Protein AF-A0A933JC87-F1 (afdb_monomer_lite)

Structure (mmCIF, N/CA/C/O backbone):
data_AF-A0A933JC87-F1
#
_entry.id   AF-A0A933JC87-F1
#
loop_
_atom_site.group_PDB
_atom_site.id
_atom_site.type_symbol
_atom_site.label_atom_id
_atom_site.label_alt_id
_atom_site.label_comp_id
_atom_site.label_asym_id
_atom_site.label_entity_id
_atom_site.label_seq_id
_atom_site.pdbx_PDB_ins_code
_atom_site.Cartn_x
_atom_site.Cartn_y
_atom_site.Cartn_z
_atom_site.occupancy
_atom_site.B_iso_or_equiv
_atom_site.auth_seq_id
_atom_site.auth_comp_id
_atom_site.auth_asym_id
_atom_site.auth_atom_id
_atom_site.pdbx_PDB_model_num
ATOM 1 N N . MET A 1 1 ? 4.310 25.912 1.206 1.00 39.69 1 MET A N 1
ATOM 2 C CA . MET A 1 1 ? 5.031 24.812 0.528 1.00 39.69 1 MET A CA 1
ATOM 3 C C . MET A 1 1 ? 4.664 24.833 -0.948 1.00 39.69 1 MET A C 1
ATOM 5 O O . MET A 1 1 ? 3.529 24.514 -1.270 1.00 39.69 1 MET A O 1
ATOM 9 N N . MET A 1 2 ? 5.573 25.248 -1.836 1.00 39.09 2 MET A N 1
ATOM 10 C CA . MET A 1 2 ? 5.392 25.035 -3.278 1.00 39.09 2 MET A CA 1
ATOM 11 C C . MET A 1 2 ? 5.757 23.580 -3.582 1.00 39.09 2 MET A C 1
ATOM 13 O O . MET A 1 2 ? 6.931 23.247 -3.711 1.00 39.09 2 MET A O 1
ATOM 17 N N . GLY A 1 3 ? 4.763 22.693 -3.614 1.00 46.72 3 GLY A N 1
ATOM 18 C CA . GLY A 1 3 ? 4.948 21.354 -4.164 1.00 46.72 3 GLY A CA 1
ATOM 19 C C . GLY A 1 3 ? 5.062 21.472 -5.679 1.00 46.72 3 GLY A C 1
ATOM 20 O O . GLY A 1 3 ? 4.086 21.832 -6.333 1.00 46.72 3 GLY A O 1
ATOM 21 N N . ALA A 1 4 ? 6.245 21.223 -6.239 1.00 51.28 4 ALA A N 1
ATOM 22 C CA . ALA A 1 4 ? 6.390 21.110 -7.684 1.00 51.28 4 ALA A CA 1
ATOM 23 C C . ALA A 1 4 ? 5.531 19.938 -8.185 1.00 51.28 4 ALA A C 1
ATOM 25 O O . ALA A 1 4 ? 5.494 18.876 -7.557 1.00 51.28 4 ALA A O 1
ATOM 26 N N . SER A 1 5 ? 4.825 20.135 -9.301 1.00 55.91 5 SER A N 1
ATOM 27 C CA . SER A 1 5 ? 4.068 19.063 -9.948 1.00 55.91 5 SER A CA 1
ATOM 28 C C . SER A 1 5 ? 4.988 17.882 -10.243 1.00 55.91 5 SER A C 1
ATOM 30 O O . SER A 1 5 ? 6.090 18.057 -10.757 1.00 55.91 5 SER A O 1
ATOM 32 N N . ILE A 1 6 ? 4.526 16.675 -9.929 1.00 63.00 6 ILE A N 1
ATOM 33 C CA . ILE A 1 6 ? 5.255 15.455 -10.271 1.00 63.00 6 ILE A CA 1
ATOM 34 C C . ILE A 1 6 ? 5.219 15.316 -11.786 1.00 63.00 6 ILE A C 1
ATOM 36 O O . ILE A 1 6 ? 4.145 15.206 -12.378 1.00 63.00 6 ILE A O 1
ATOM 40 N N . GLU A 1 7 ? 6.395 15.384 -12.404 1.00 66.06 7 GLU A N 1
ATOM 41 C CA . GLU A 1 7 ? 6.504 15.414 -13.854 1.00 66.06 7 GLU A CA 1
ATOM 42 C C . GLU A 1 7 ? 6.067 14.065 -14.446 1.00 66.06 7 GLU A C 1
ATOM 44 O O . GLU A 1 7 ? 6.582 13.009 -14.051 1.00 66.06 7 GLU A O 1
ATOM 49 N N . PRO A 1 8 ? 5.098 14.056 -15.377 1.00 74.00 8 PRO A N 1
ATOM 50 C CA . PRO A 1 8 ? 4.696 12.828 -16.035 1.00 74.00 8 PRO A CA 1
ATOM 51 C C . PRO A 1 8 ? 5.838 12.308 -16.913 1.00 74.00 8 PRO A C 1
ATOM 53 O O . PRO A 1 8 ? 6.407 13.037 -17.722 1.00 74.00 8 PRO A O 1
ATOM 56 N N . ILE A 1 9 ? 6.123 11.006 -16.830 1.00 80.81 9 ILE A N 1
ATOM 57 C CA . ILE A 1 9 ? 7.076 10.341 -17.729 1.00 80.81 9 ILE A CA 1
ATOM 58 C C . ILE A 1 9 ? 6.385 10.077 -19.078 1.00 80.81 9 ILE A C 1
ATOM 60 O O . ILE A 1 9 ? 6.041 8.944 -19.422 1.00 80.81 9 ILE A O 1
ATOM 64 N N . THR A 1 10 ? 6.151 11.137 -19.851 1.00 84.75 10 THR A N 1
ATOM 65 C CA . THR A 1 10 ? 5.416 11.090 -21.131 1.00 84.75 10 THR A CA 1
ATOM 66 C C . THR A 1 10 ? 6.094 10.188 -22.168 1.00 84.75 10 THR A C 1
ATOM 68 O O . THR A 1 10 ? 5.423 9.524 -22.956 1.00 84.75 10 THR A O 1
ATOM 71 N N . ALA A 1 11 ? 7.425 10.079 -22.118 1.00 89.06 11 ALA A N 1
ATOM 72 C CA . ALA A 1 11 ? 8.231 9.255 -23.018 1.00 89.06 11 ALA A CA 1
ATOM 73 C C . ALA A 1 11 ? 8.480 7.817 -22.513 1.00 89.06 11 ALA A C 1
ATOM 75 O O . ALA A 1 11 ? 9.375 7.139 -23.026 1.00 89.06 11 ALA A O 1
ATOM 76 N N . TYR A 1 12 ? 7.716 7.318 -21.526 1.00 88.50 12 TYR A N 1
ATOM 77 C CA . TYR A 1 12 ? 8.009 6.024 -20.889 1.00 88.50 12 TYR A CA 1
ATOM 78 C C . TYR A 1 12 ? 8.104 4.852 -21.880 1.00 88.50 12 TYR A C 1
ATOM 80 O O . TYR A 1 12 ? 8.954 3.982 -21.705 1.00 88.50 12 TYR A O 1
ATOM 88 N N . LYS A 1 13 ? 7.306 4.842 -22.958 1.00 89.38 13 LYS A N 1
ATOM 89 C CA . LYS A 1 13 ? 7.387 3.795 -23.997 1.00 89.38 13 LYS A CA 1
ATOM 90 C C . LYS A 1 13 ? 8.790 3.692 -24.613 1.00 89.38 13 LYS A C 1
ATOM 92 O O . LYS A 1 13 ? 9.326 2.595 -24.705 1.00 89.38 13 LYS A O 1
ATOM 97 N N . ARG A 1 14 ? 9.413 4.829 -24.938 1.00 93.75 14 ARG A N 1
ATOM 98 C CA . ARG A 1 14 ? 10.773 4.888 -25.497 1.00 93.75 14 ARG A CA 1
ATOM 99 C C . ARG A 1 14 ? 11.835 4.578 -24.443 1.00 93.75 14 ARG A C 1
ATOM 101 O O . ARG A 1 14 ? 12.785 3.853 -24.712 1.00 93.75 14 ARG A O 1
ATOM 108 N N . ILE A 1 15 ? 11.660 5.087 -23.222 1.00 93.06 15 ILE A N 1
ATOM 109 C CA . ILE A 1 15 ? 12.566 4.794 -22.097 1.00 93.06 15 ILE A CA 1
ATOM 110 C C . ILE A 1 15 ? 12.591 3.287 -21.813 1.00 93.06 15 ILE A C 1
ATOM 112 O O . ILE A 1 15 ? 13.657 2.719 -21.602 1.00 93.06 15 ILE A O 1
ATOM 116 N N . LYS A 1 16 ? 11.431 2.624 -21.859 1.00 93.19 16 LYS A N 1
ATOM 117 C CA . LYS A 1 16 ? 11.299 1.176 -21.677 1.00 93.19 16 LYS A CA 1
ATOM 118 C C . LYS A 1 16 ? 12.144 0.386 -22.679 1.00 93.19 16 LYS A C 1
ATOM 120 O O . LYS A 1 16 ? 12.798 -0.567 -22.271 1.00 93.19 16 LYS A O 1
ATOM 125 N N . GLU A 1 17 ? 12.142 0.771 -23.953 1.00 95.06 17 GLU A N 1
ATOM 126 C CA . GLU A 1 17 ? 12.955 0.122 -24.993 1.00 95.06 17 GLU A CA 1
ATOM 127 C C . GLU A 1 17 ? 14.453 0.284 -24.714 1.00 95.06 17 GLU A C 1
ATOM 129 O O . GLU A 1 17 ? 15.199 -0.692 -24.748 1.00 95.06 17 GLU A O 1
ATOM 134 N N . ILE A 1 18 ? 14.879 1.498 -24.352 1.00 95.81 18 ILE A N 1
ATOM 135 C CA . ILE A 1 18 ? 16.280 1.792 -24.024 1.00 95.81 18 ILE A CA 1
ATOM 136 C C . ILE A 1 18 ? 16.736 0.973 -22.816 1.00 95.81 18 ILE A C 1
ATOM 138 O O . ILE A 1 18 ? 17.789 0.342 -22.879 1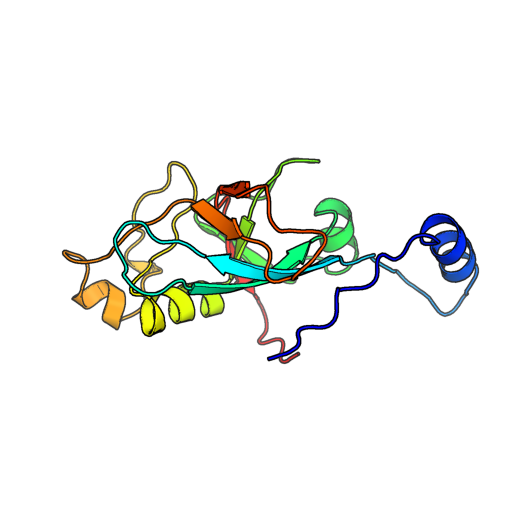.00 95.81 18 ILE A O 1
ATOM 142 N N . LEU A 1 19 ? 15.944 0.963 -21.737 1.00 94.81 19 LEU A N 1
ATOM 143 C CA . LEU A 1 19 ? 16.240 0.202 -20.523 1.00 94.81 19 LEU A CA 1
ATOM 144 C C . LEU A 1 19 ? 16.297 -1.304 -20.798 1.00 94.81 19 LEU A C 1
ATOM 146 O O . LEU A 1 19 ? 17.167 -1.979 -20.261 1.00 94.81 19 LEU A O 1
ATOM 150 N N . ALA A 1 20 ? 15.408 -1.825 -21.648 1.00 94.69 20 ALA A N 1
ATOM 151 C CA . ALA A 1 20 ? 15.399 -3.236 -22.029 1.00 94.69 20 ALA A CA 1
ATOM 152 C C . ALA A 1 20 ? 16.619 -3.645 -22.871 1.00 94.69 20 ALA A C 1
ATOM 154 O O . ALA A 1 20 ? 17.007 -4.809 -22.838 1.00 94.69 20 ALA A O 1
ATOM 155 N N . ALA A 1 21 ? 17.234 -2.708 -23.598 1.00 96.50 21 ALA A N 1
ATOM 156 C CA . ALA A 1 21 ? 18.439 -2.958 -24.385 1.00 96.50 21 ALA A CA 1
ATOM 157 C C . ALA A 1 21 ? 19.742 -2.941 -23.558 1.00 96.50 21 ALA A C 1
ATOM 159 O O . ALA A 1 21 ? 20.793 -3.309 -24.079 1.00 96.50 21 ALA A O 1
ATOM 160 N N . GLN A 1 22 ? 19.710 -2.512 -22.288 1.00 97.19 22 GLN A N 1
ATOM 161 C CA . GLN A 1 22 ? 20.921 -2.412 -21.469 1.00 97.19 22 GLN A CA 1
ATOM 162 C C . GLN A 1 22 ? 21.253 -3.748 -20.786 1.00 97.19 22 GLN A C 1
ATOM 164 O O . GLN A 1 22 ? 20.482 -4.196 -19.935 1.00 97.19 22 GLN A O 1
ATOM 169 N N . PRO A 1 23 ? 22.427 -4.359 -21.037 1.00 95.62 23 PRO A N 1
ATOM 170 C CA . PRO A 1 23 ? 22.767 -5.671 -20.476 1.00 95.62 23 PRO A CA 1
ATOM 171 C C . PRO A 1 23 ? 22.921 -5.663 -18.945 1.00 95.62 23 PRO A C 1
ATOM 173 O O . PRO A 1 23 ? 22.792 -6.699 -18.298 1.00 95.62 23 PRO A O 1
ATOM 176 N N . TYR A 1 24 ? 23.175 -4.495 -18.352 1.00 95.31 24 TYR A N 1
ATOM 177 C CA . TYR A 1 24 ? 23.309 -4.306 -16.906 1.00 95.31 24 TYR A CA 1
ATOM 178 C C . TYR A 1 24 ? 21.975 -3.984 -16.207 1.00 95.31 24 TYR A C 1
ATOM 180 O O . TYR A 1 24 ? 21.912 -3.980 -14.976 1.00 95.31 24 TYR A O 1
ATOM 188 N N . VAL A 1 25 ? 20.893 -3.729 -16.953 1.00 95.44 25 VAL A N 1
ATOM 189 C CA . VAL A 1 25 ? 19.563 -3.484 -16.379 1.00 95.44 25 VAL A CA 1
ATOM 190 C C . VAL A 1 25 ? 18.799 -4.800 -16.316 1.00 95.44 25 VAL A C 1
ATOM 192 O O . VAL A 1 25 ? 18.249 -5.284 -17.298 1.00 95.44 25 VAL A O 1
ATOM 195 N N . ARG A 1 26 ? 18.724 -5.383 -15.117 1.00 92.00 26 ARG A N 1
ATOM 196 C CA . ARG A 1 26 ? 18.049 -6.674 -14.918 1.00 92.00 26 ARG A CA 1
ATOM 197 C C . ARG A 1 26 ? 16.522 -6.576 -14.998 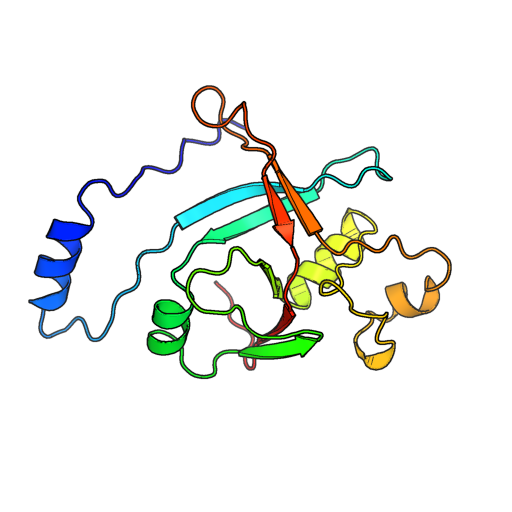1.00 92.00 26 ARG A C 1
ATOM 199 O O . ARG A 1 26 ? 15.876 -7.472 -15.535 1.00 92.00 26 ARG A O 1
ATOM 206 N N . ARG A 1 27 ? 15.936 -5.549 -14.373 1.00 93.06 27 ARG A N 1
ATOM 207 C CA . ARG A 1 27 ? 14.486 -5.287 -14.281 1.00 93.06 27 ARG A CA 1
ATOM 208 C C . ARG A 1 27 ? 14.262 -3.794 -14.045 1.00 93.06 27 ARG A C 1
ATOM 210 O O . ARG A 1 27 ? 15.111 -3.136 -13.449 1.00 93.06 27 ARG A O 1
ATOM 217 N N . PHE A 1 28 ? 13.111 -3.282 -14.462 1.00 93.38 28 PHE A N 1
ATOM 218 C CA . PHE A 1 28 ? 12.690 -1.908 -14.201 1.00 93.38 28 PHE A CA 1
ATOM 219 C C . PHE A 1 28 ? 11.168 -1.841 -14.042 1.00 93.38 28 PHE A C 1
ATOM 221 O O . PHE A 1 28 ? 10.435 -2.653 -14.609 1.00 93.38 28 PHE A O 1
ATOM 228 N N . LEU A 1 29 ? 10.696 -0.859 -13.275 1.00 92.50 29 LEU A N 1
ATOM 229 C CA . LEU A 1 29 ? 9.281 -0.623 -13.005 1.00 92.50 29 LEU A CA 1
ATOM 230 C C . LEU A 1 29 ? 9.028 0.892 -12.992 1.00 92.50 29 LEU A C 1
ATOM 232 O O . LEU A 1 29 ? 9.713 1.594 -12.247 1.00 92.50 29 LEU A O 1
ATOM 236 N N . PRO A 1 30 ? 8.076 1.416 -13.784 1.00 91.25 30 PRO A N 1
ATOM 237 C CA . PRO A 1 30 ? 7.666 2.804 -13.658 1.00 91.25 30 PRO A CA 1
ATOM 238 C C . PRO A 1 30 ? 6.845 2.959 -12.378 1.00 91.25 30 PRO A C 1
ATOM 240 O O . PRO A 1 30 ? 5.979 2.136 -12.079 1.00 91.25 30 PRO A O 1
ATOM 243 N N . VAL A 1 31 ? 7.108 4.026 -11.634 1.00 89.62 31 VAL A N 1
ATOM 244 C CA . VAL A 1 31 ? 6.396 4.329 -10.393 1.00 89.62 31 VAL A CA 1
ATOM 245 C C . VAL A 1 31 ? 5.855 5.745 -10.486 1.00 89.62 31 VAL A C 1
ATOM 247 O O . VAL A 1 31 ? 6.622 6.695 -10.640 1.00 89.62 31 VAL A O 1
ATOM 250 N N . GLY A 1 32 ? 4.538 5.882 -10.376 1.00 84.75 32 GLY A N 1
ATOM 251 C CA . GLY A 1 32 ? 3.902 7.157 -10.084 1.00 84.75 32 GLY A CA 1
ATOM 252 C C . GLY A 1 32 ? 4.113 7.490 -8.613 1.00 84.75 32 GLY A C 1
ATOM 253 O O . GLY A 1 32 ? 3.940 6.637 -7.748 1.00 84.75 32 GLY A O 1
ATOM 254 N N . LYS A 1 33 ? 4.493 8.725 -8.320 1.00 82.44 33 LYS A N 1
ATOM 255 C CA . LYS A 1 33 ? 4.579 9.236 -6.950 1.00 82.44 33 LYS A CA 1
ATOM 256 C C . LYS A 1 33 ? 3.485 10.276 -6.783 1.00 82.44 33 LYS A C 1
ATOM 258 O O . LYS A 1 33 ? 3.146 10.939 -7.759 1.00 82.44 33 LYS A O 1
ATOM 263 N N . ASN A 1 34 ? 2.917 10.406 -5.591 1.00 76.38 34 ASN A N 1
ATOM 264 C CA . ASN A 1 34 ? 2.055 11.536 -5.260 1.00 76.38 34 ASN A CA 1
ATOM 265 C C . ASN A 1 34 ? 2.045 11.798 -3.756 1.00 76.38 34 ASN A C 1
ATOM 267 O O . ASN A 1 34 ? 2.314 10.894 -2.972 1.00 76.38 34 ASN A O 1
ATOM 271 N N . LEU A 1 35 ? 1.721 13.024 -3.363 1.00 74.81 35 LEU A N 1
ATOM 272 C CA . LEU A 1 35 ? 1.299 13.333 -2.005 1.00 74.81 35 LEU A CA 1
ATOM 273 C C . LEU A 1 35 ? -0.198 13.617 -2.072 1.00 74.81 35 LEU A C 1
ATOM 275 O O . LEU A 1 35 ? -0.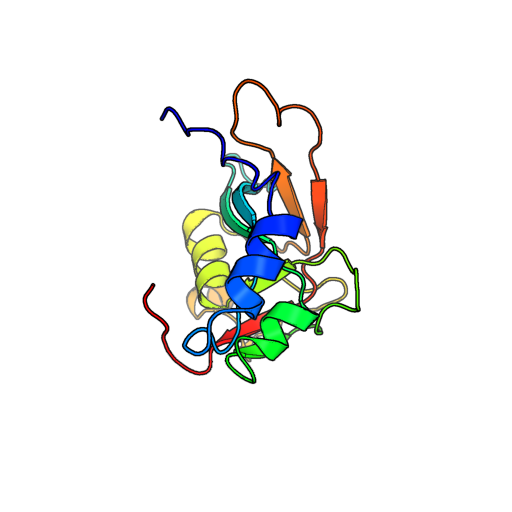630 14.476 -2.841 1.00 74.81 35 LEU A O 1
ATOM 279 N N . ALA A 1 36 ? -0.980 12.862 -1.315 1.00 73.44 36 ALA A N 1
ATOM 280 C CA . ALA A 1 36 ? -2.422 13.016 -1.273 1.00 73.44 36 ALA A CA 1
ATOM 281 C C . ALA A 1 36 ? -2.873 13.396 0.128 1.00 73.44 36 ALA A C 1
ATOM 283 O O . ALA A 1 36 ? -2.358 12.877 1.120 1.00 73.44 36 ALA A O 1
ATOM 284 N N . MET A 1 37 ? -3.859 14.282 0.194 1.00 72.94 37 MET A N 1
ATOM 285 C CA . MET A 1 37 ? -4.591 14.507 1.433 1.00 72.94 37 MET A CA 1
ATOM 286 C C . MET A 1 37 ? -5.569 13.356 1.629 1.00 72.94 37 MET A C 1
ATOM 288 O O . MET A 1 37 ? -6.239 12.973 0.676 1.00 72.94 37 MET A O 1
ATOM 292 N N . VAL A 1 38 ? -5.626 12.821 2.844 1.00 75.19 38 VAL A N 1
ATOM 293 C CA . VAL A 1 38 ? -6.511 11.740 3.275 1.00 75.19 38 VAL A CA 1
ATOM 294 C C . VAL A 1 38 ? -7.579 12.350 4.163 1.00 75.19 38 VAL A C 1
ATOM 296 O O . VAL A 1 38 ? -7.317 12.704 5.313 1.00 75.19 38 VAL A O 1
ATOM 299 N N . LEU A 1 39 ? -8.786 12.489 3.626 1.00 69.00 39 LEU A N 1
ATOM 300 C CA . LEU A 1 39 ? -9.908 12.998 4.403 1.00 69.00 39 LEU A CA 1
ATOM 301 C C . LEU A 1 39 ? -10.495 11.906 5.297 1.00 69.00 39 LEU A C 1
ATOM 303 O O . LEU A 1 39 ? -10.760 10.788 4.853 1.00 69.00 39 LEU A O 1
ATOM 307 N N . ASN A 1 40 ? -10.741 12.276 6.548 1.00 66.00 40 ASN A N 1
ATOM 308 C CA . ASN A 1 40 ? -11.637 11.570 7.447 1.00 66.00 40 ASN A CA 1
ATOM 309 C C . ASN A 1 40 ? -12.766 12.536 7.796 1.00 66.00 40 ASN A C 1
ATOM 311 O O . ASN A 1 40 ? -12.503 13.607 8.335 1.00 66.00 40 ASN A O 1
ATOM 315 N N . GLU A 1 41 ? -14.003 12.151 7.492 1.00 63.91 41 GLU A N 1
ATOM 316 C CA . GLU A 1 41 ? -15.200 12.963 7.750 1.00 63.91 41 GLU A CA 1
ATOM 317 C C . GLU A 1 41 ? -15.389 13.262 9.251 1.00 63.91 41 GLU A C 1
ATOM 319 O O . GLU A 1 41 ? -16.042 14.235 9.613 1.00 63.91 41 GLU A O 1
ATOM 324 N N . SER A 1 42 ? -14.753 12.473 10.124 1.00 63.19 42 SER A N 1
ATOM 325 C CA . SER A 1 42 ? -14.795 12.624 11.581 1.00 63.19 42 SER A CA 1
ATOM 326 C C . SER A 1 42 ? -13.633 13.440 12.170 1.00 63.19 42 SER A C 1
ATOM 328 O O . SER A 1 42 ? -13.559 13.579 13.389 1.00 63.19 42 SER A O 1
ATOM 330 N N . SER A 1 43 ? -12.700 13.950 11.354 1.00 62.31 43 SER A N 1
ATOM 331 C CA . SER A 1 43 ? -11.533 14.722 11.815 1.00 62.31 43 SER A CA 1
ATOM 332 C C . SER A 1 43 ? -11.499 16.118 11.195 1.00 62.31 43 SER A C 1
ATOM 334 O O . SER A 1 43 ? -11.727 16.288 10.001 1.00 62.31 43 SER A O 1
ATOM 336 N N .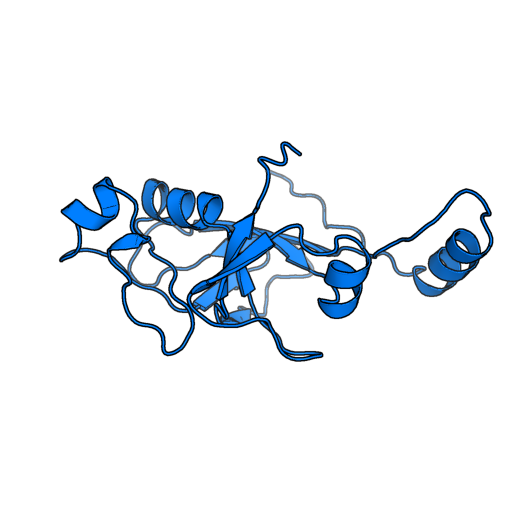 ALA A 1 44 ? -11.143 17.123 11.998 1.00 60.06 44 ALA A N 1
ATOM 337 C CA . ALA A 1 44 ? -10.971 18.501 11.534 1.00 60.06 44 ALA A CA 1
ATOM 338 C C . ALA A 1 44 ? -9.694 18.706 10.695 1.00 60.06 44 ALA A C 1
ATOM 340 O O . ALA A 1 44 ? -9.593 19.691 9.965 1.00 60.06 44 ALA A O 1
ATOM 341 N N . ALA A 1 45 ? -8.717 17.796 10.797 1.00 67.75 45 ALA A N 1
ATOM 342 C CA . ALA A 1 45 ? -7.446 17.891 10.088 1.00 67.75 45 ALA A CA 1
ATOM 343 C C . ALA A 1 45 ? -7.296 16.751 9.063 1.00 67.75 45 ALA A C 1
ATOM 345 O O . ALA A 1 45 ? -7.400 15.578 9.442 1.00 67.75 45 ALA A O 1
ATOM 346 N N . PRO A 1 46 ? -7.015 17.069 7.785 1.00 71.62 46 PRO A N 1
ATOM 347 C CA . PRO A 1 46 ? -6.725 16.065 6.773 1.00 71.62 46 PRO A CA 1
ATOM 348 C C . PRO A 1 46 ? -5.397 15.363 7.069 1.00 71.62 46 PRO A C 1
ATOM 350 O O . PRO A 1 46 ? -4.402 15.995 7.438 1.00 71.62 46 PRO A O 1
ATOM 353 N N . GLY A 1 47 ? -5.381 14.051 6.845 1.00 76.56 47 GLY A N 1
ATOM 354 C CA . GLY A 1 47 ? -4.160 13.265 6.795 1.00 76.56 47 GLY A CA 1
ATOM 355 C C . GLY A 1 47 ? -3.332 13.562 5.554 1.00 76.56 47 GLY A C 1
ATOM 356 O O . GLY A 1 47 ? -3.860 14.066 4.566 1.00 76.56 47 GLY A O 1
ATOM 357 N N . TYR A 1 48 ? -2.050 13.203 5.564 1.00 80.38 48 TYR A N 1
ATOM 358 C CA . TYR A 1 48 ? -1.219 13.221 4.359 1.00 80.38 48 TYR A CA 1
ATOM 359 C C . TYR A 1 48 ? -0.634 11.833 4.108 1.00 80.38 48 TYR A C 1
ATOM 361 O O . TYR A 1 48 ? -0.023 11.233 4.989 1.00 80.38 48 TYR A O 1
ATOM 369 N N . ALA A 1 49 ? -0.814 11.323 2.892 1.00 82.00 49 ALA A N 1
ATOM 370 C CA . ALA A 1 49 ? -0.275 10.050 2.440 1.00 82.00 49 ALA A CA 1
ATOM 371 C C . ALA A 1 49 ? 0.712 10.268 1.300 1.00 82.00 49 ALA A C 1
ATOM 373 O O . ALA A 1 49 ? 0.366 10.848 0.268 1.00 82.00 49 ALA A O 1
ATOM 374 N N . TYR A 1 50 ? 1.919 9.728 1.445 1.00 84.31 50 TYR A N 1
ATOM 375 C CA . TYR A 1 50 ? 2.794 9.535 0.299 1.00 84.31 50 TYR A CA 1
ATOM 376 C C . TYR A 1 50 ? 2.367 8.276 -0.459 1.00 84.31 50 TYR A C 1
ATOM 378 O O . TYR A 1 50 ? 2.326 7.180 0.101 1.00 84.31 50 TYR A O 1
ATOM 386 N N . LEU A 1 51 ? 2.030 8.435 -1.735 1.00 86.38 51 LEU A N 1
ATOM 387 C CA . LEU A 1 51 ? 1.500 7.385 -2.592 1.00 86.38 51 LEU A CA 1
ATOM 388 C C . LEU A 1 51 ? 2.538 6.927 -3.605 1.00 86.38 51 LEU A C 1
ATOM 390 O O . LEU A 1 51 ? 3.173 7.736 -4.283 1.00 86.38 51 LEU A O 1
ATOM 394 N N . LEU A 1 52 ? 2.623 5.608 -3.758 1.00 90.00 52 LEU A N 1
ATOM 395 C CA . LEU A 1 52 ? 3.344 4.945 -4.834 1.00 90.00 52 LEU A CA 1
ATOM 396 C C . LEU A 1 52 ? 2.333 4.208 -5.717 1.00 90.00 52 LEU A C 1
ATOM 398 O O . LEU A 1 52 ? 1.787 3.180 -5.327 1.00 90.00 52 LEU A O 1
ATOM 402 N N . GLY A 1 53 ? 2.076 4.749 -6.905 1.00 89.50 53 GLY A N 1
ATOM 403 C CA . GLY A 1 53 ? 1.236 4.131 -7.925 1.00 89.50 53 GLY A CA 1
ATOM 404 C C . GLY A 1 53 ? 2.068 3.231 -8.831 1.00 89.50 53 GLY A C 1
ATOM 405 O O . GLY A 1 53 ? 3.006 3.694 -9.478 1.00 89.50 53 GLY A O 1
ATOM 406 N N . VAL A 1 54 ? 1.728 1.947 -8.891 1.00 91.62 54 VAL A N 1
ATOM 407 C CA . VAL A 1 54 ? 2.443 0.944 -9.692 1.00 91.62 54 VAL A CA 1
ATOM 408 C C . VAL A 1 54 ? 1.463 -0.036 -10.325 1.00 91.62 54 VAL A C 1
ATOM 410 O O . VAL A 1 54 ? 0.395 -0.291 -9.772 1.00 91.62 54 VAL A O 1
ATOM 413 N N . ASP A 1 55 ? 1.858 -0.645 -11.444 1.00 92.12 55 ASP A N 1
ATOM 414 C CA . ASP A 1 55 ? 1.250 -1.909 -11.860 1.00 92.12 55 ASP A CA 1
ATOM 415 C C . ASP A 1 55 ? 1.634 -2.993 -10.844 1.00 92.12 55 ASP A C 1
ATOM 417 O O . ASP A 1 55 ? 2.818 -3.301 -10.665 1.00 92.12 55 ASP A O 1
ATOM 421 N N . PHE A 1 56 ? 0.643 -3.554 -10.149 1.00 93.75 56 PHE A N 1
ATOM 422 C CA . PHE A 1 56 ? 0.902 -4.450 -9.025 1.00 93.75 56 PHE A CA 1
ATOM 423 C C . PHE A 1 56 ? 1.599 -5.748 -9.458 1.00 93.75 56 PHE A C 1
ATOM 425 O O . PHE A 1 56 ? 2.514 -6.228 -8.780 1.00 93.75 56 PHE A O 1
ATOM 432 N N . ALA A 1 57 ? 1.239 -6.282 -10.628 1.00 92.62 57 ALA A N 1
ATOM 433 C CA . ALA A 1 57 ? 1.900 -7.455 -11.191 1.00 92.62 57 ALA A CA 1
ATOM 434 C C . ALA A 1 57 ? 3.381 -7.166 -11.495 1.00 92.62 57 ALA A C 1
ATOM 436 O O . ALA A 1 57 ? 4.260 -7.963 -11.155 1.00 92.62 57 ALA A O 1
ATOM 437 N N . GLY A 1 58 ? 3.677 -6.004 -12.083 1.00 93.31 58 GLY A N 1
ATOM 438 C CA . GLY A 1 58 ? 5.033 -5.502 -12.281 1.00 93.31 58 GLY A CA 1
ATOM 439 C C . GLY A 1 58 ? 5.801 -5.338 -10.969 1.00 93.31 58 GLY A C 1
ATOM 440 O O . GLY A 1 58 ? 6.948 -5.778 -10.877 1.00 93.31 58 GLY A O 1
ATOM 441 N N . TYR A 1 59 ? 5.169 -4.782 -9.931 1.00 93.88 59 TYR A N 1
ATOM 442 C CA . TYR A 1 59 ? 5.785 -4.631 -8.612 1.00 93.88 59 TYR A CA 1
ATOM 443 C C . TYR A 1 59 ? 6.206 -5.977 -8.021 1.00 93.88 59 TYR A C 1
ATOM 445 O O . TYR A 1 59 ? 7.350 -6.130 -7.598 1.00 93.88 59 TYR A O 1
ATOM 453 N N . ARG A 1 60 ? 5.326 -6.985 -8.053 1.00 92.00 60 ARG A N 1
ATOM 454 C CA . ARG A 1 60 ? 5.629 -8.331 -7.537 1.00 92.00 60 ARG A CA 1
ATOM 455 C C . ARG A 1 60 ? 6.714 -9.052 -8.341 1.00 92.00 60 ARG A C 1
ATOM 457 O O . ARG A 1 60 ? 7.462 -9.839 -7.772 1.00 92.00 60 ARG A O 1
ATOM 464 N N . LYS A 1 61 ? 6.856 -8.757 -9.639 1.00 93.19 61 LYS A N 1
ATOM 465 C CA . LYS A 1 61 ? 7.994 -9.227 -10.453 1.00 93.19 61 LYS A CA 1
ATOM 466 C C . LYS A 1 61 ? 9.297 -8.510 -10.094 1.00 93.19 61 LYS A C 1
ATOM 468 O O . LYS A 1 61 ? 10.361 -9.127 -10.141 1.00 93.19 61 LYS A O 1
ATOM 473 N N . MET A 1 62 ? 9.238 -7.219 -9.769 1.00 94.00 62 MET A N 1
ATOM 474 C CA . MET A 1 62 ? 10.408 -6.428 -9.378 1.00 94.00 62 MET A CA 1
ATOM 475 C C . MET A 1 62 ? 10.921 -6.843 -7.993 1.00 94.00 62 MET A C 1
ATOM 477 O O . MET A 1 62 ? 12.108 -7.120 -7.837 1.00 94.00 62 MET A O 1
ATOM 481 N N . PHE A 1 63 ? 10.012 -6.953 -7.025 1.00 92.56 63 PHE A N 1
ATOM 482 C CA . PHE A 1 63 ? 10.290 -7.269 -5.626 1.00 92.56 63 PHE A CA 1
ATOM 483 C C . PHE A 1 63 ? 9.488 -8.506 -5.194 1.00 92.56 63 PHE A C 1
ATOM 485 O O . PHE A 1 63 ? 8.450 -8.376 -4.537 1.00 92.56 63 PHE A O 1
ATOM 492 N N . PRO A 1 64 ? 9.928 -9.714 -5.584 1.00 89.88 64 PRO A N 1
ATOM 493 C CA . PRO A 1 64 ? 9.255 -10.935 -5.165 1.00 89.88 64 PRO A CA 1
ATOM 494 C C . PRO A 1 64 ? 9.337 -11.067 -3.642 1.00 89.88 64 PRO A C 1
ATOM 496 O O . PRO A 1 64 ? 10.398 -10.865 -3.054 1.00 89.88 64 PRO A O 1
ATOM 499 N N . ASP A 1 65 ? 8.201 -11.372 -3.015 1.00 88.00 65 ASP A N 1
ATOM 500 C CA . ASP A 1 65 ? 8.095 -11.716 -1.590 1.00 88.00 65 ASP A CA 1
ATOM 501 C C . ASP A 1 65 ? 8.728 -10.711 -0.622 1.00 88.00 65 ASP A C 1
ATOM 503 O O . ASP A 1 65 ? 9.216 -11.072 0.442 1.00 88.00 65 ASP A O 1
ATOM 507 N N . ASN A 1 66 ? 8.691 -9.420 -0.956 1.00 92.56 66 ASN A N 1
ATOM 508 C CA . ASN A 1 66 ? 9.182 -8.363 -0.070 1.00 92.56 66 ASN A CA 1
ATOM 509 C C . ASN A 1 66 ? 8.194 -8.004 1.057 1.00 92.56 66 ASN A C 1
ATOM 511 O O . ASN A 1 66 ? 8.596 -7.486 2.103 1.00 92.56 66 ASN A O 1
ATOM 515 N N . PHE A 1 67 ? 6.915 -8.331 0.875 1.00 94.81 67 PHE A N 1
ATOM 516 C CA . PHE A 1 67 ? 5.874 -8.228 1.891 1.00 94.81 67 PHE A CA 1
ATOM 517 C C . PHE A 1 67 ? 4.803 -9.310 1.728 1.00 94.81 67 PHE A C 1
ATOM 519 O O . PHE A 1 67 ? 4.644 -9.898 0.650 1.00 94.81 67 PHE A O 1
ATOM 526 N N . ARG A 1 68 ? 4.012 -9.483 2.792 1.00 95.31 68 ARG A N 1
ATOM 527 C CA . ARG A 1 68 ? 2.760 -10.251 2.802 1.00 95.31 68 ARG A CA 1
ATOM 528 C C . ARG A 1 68 ? 1.570 -9.395 3.204 1.00 95.31 68 ARG A C 1
ATOM 530 O O . ARG A 1 68 ? 1.724 -8.459 3.988 1.00 95.31 68 ARG A O 1
ATOM 537 N N . VAL A 1 69 ? 0.395 -9.759 2.709 1.00 95.75 69 VAL A N 1
ATOM 538 C CA . VAL A 1 69 ? -0.883 -9.256 3.225 1.00 95.75 69 VAL A CA 1
ATOM 539 C C . VAL A 1 69 ? -1.179 -9.973 4.544 1.00 95.75 69 VAL A C 1
ATOM 541 O O . VAL A 1 69 ? -1.084 -11.196 4.612 1.00 95.75 69 VAL A O 1
ATOM 544 N N . ILE A 1 70 ? -1.468 -9.213 5.599 1.00 96.25 70 ILE A N 1
ATOM 545 C CA . ILE A 1 70 ? -1.818 -9.733 6.932 1.00 96.25 70 ILE A CA 1
ATOM 546 C C . ILE A 1 70 ? -3.310 -9.583 7.250 1.00 96.25 70 ILE A C 1
ATOM 548 O O . ILE A 1 70 ? -3.816 -10.287 8.114 1.00 96.25 70 ILE A O 1
ATOM 552 N N . GLU A 1 71 ? -4.005 -8.690 6.544 1.00 96.94 71 GLU A N 1
ATOM 553 C CA . GLU A 1 71 ? -5.457 -8.502 6.598 1.00 96.94 71 GLU A CA 1
ATOM 554 C C . GLU A 1 71 ? -5.945 -8.167 5.185 1.00 96.94 71 GLU A C 1
ATOM 556 O O . GLU A 1 71 ? -5.292 -7.385 4.489 1.00 96.94 71 GLU A O 1
ATOM 561 N N . GLY A 1 72 ? -7.090 -8.710 4.766 1.00 96.00 72 GLY A N 1
ATOM 562 C CA . GLY A 1 72 ? -7.635 -8.495 3.423 1.00 96.00 72 GLY A CA 1
ATOM 563 C C . GLY A 1 72 ? -6.967 -9.380 2.372 1.00 96.00 72 GLY A C 1
ATOM 564 O O . GLY A 1 72 ? -6.620 -10.528 2.644 1.00 96.00 72 GLY A O 1
ATOM 565 N N . THR A 1 73 ? -6.806 -8.866 1.152 1.00 95.62 73 THR A N 1
ATOM 566 C CA . THR A 1 73 ? -6.260 -9.636 0.020 1.00 95.62 73 THR A CA 1
ATOM 567 C C . THR A 1 73 ? -5.339 -8.795 -0.863 1.00 95.62 73 THR A C 1
ATOM 569 O O . THR A 1 73 ? -5.224 -7.579 -0.710 1.00 95.62 73 THR A O 1
ATOM 572 N N . TYR A 1 74 ? -4.633 -9.455 -1.780 1.00 94.81 74 TYR A N 1
ATOM 573 C CA . TYR A 1 74 ? -3.914 -8.759 -2.842 1.00 94.81 74 TYR A CA 1
ATOM 574 C C . TYR A 1 74 ? -4.896 -8.153 -3.858 1.00 94.81 74 TYR A C 1
ATOM 576 O O . TYR A 1 74 ? -5.940 -8.759 -4.107 1.00 94.81 74 TYR A O 1
ATOM 584 N N . PRO A 1 75 ? -4.557 -7.013 -4.490 1.00 94.19 75 PRO A N 1
ATOM 585 C CA . PRO A 1 75 ? -5.345 -6.472 -5.586 1.00 94.19 75 PRO A CA 1
ATOM 586 C C . PRO A 1 75 ? -5.416 -7.447 -6.763 1.00 94.19 75 PRO A C 1
ATOM 588 O O . PRO A 1 75 ? -4.405 -8.049 -7.144 1.00 94.19 75 PRO A O 1
ATOM 591 N N . ALA A 1 76 ? -6.592 -7.562 -7.369 1.00 92.19 76 ALA A N 1
ATOM 592 C CA . ALA A 1 76 ? -6.768 -8.222 -8.652 1.00 92.19 76 ALA A CA 1
ATOM 593 C C . ALA A 1 76 ? -6.075 -7.421 -9.779 1.00 92.19 76 ALA A C 1
ATOM 595 O O . ALA A 1 76 ? -5.803 -6.223 -9.633 1.00 92.19 76 ALA A O 1
ATOM 596 N N . PRO A 1 77 ? -5.769 -8.049 -10.929 1.00 89.88 77 PRO A N 1
ATOM 597 C CA . PRO A 1 77 ? -5.205 -7.339 -12.074 1.00 89.88 77 PRO A CA 1
ATOM 598 C C . PRO A 1 77 ? -6.066 -6.135 -12.482 1.00 89.88 77 PRO A C 1
ATOM 600 O O . PRO A 1 77 ? -7.276 -6.266 -12.645 1.00 89.88 77 PRO A O 1
ATOM 603 N N . ASN A 1 78 ? -5.430 -4.974 -12.667 1.00 86.94 78 ASN A N 1
ATOM 604 C CA . ASN A 1 78 ? -6.076 -3.689 -12.983 1.00 86.94 78 ASN A CA 1
ATOM 605 C C . ASN A 1 78 ? -7.073 -3.170 -11.926 1.00 86.94 78 ASN A C 1
ATOM 607 O O . ASN A 1 78 ? -7.787 -2.200 -12.188 1.00 86.94 78 ASN A O 1
ATOM 611 N N . GLU A 1 79 ? -7.123 -3.770 -10.735 1.00 90.88 79 GLU A N 1
ATOM 612 C CA . GLU A 1 79 ? -7.962 -3.279 -9.647 1.00 90.88 79 GLU A CA 1
ATOM 613 C C . GLU A 1 79 ? -7.393 -1.977 -9.078 1.00 90.88 79 GLU A C 1
ATOM 615 O O . GLU A 1 79 ? -6.206 -1.859 -8.761 1.00 90.88 79 GLU A O 1
ATOM 620 N N . ARG A 1 80 ? -8.271 -0.989 -8.903 1.00 89.06 80 ARG A N 1
ATOM 621 C CA . ARG A 1 80 ? -7.949 0.228 -8.167 1.00 89.06 80 ARG A CA 1
ATOM 622 C C . ARG A 1 80 ? -8.049 -0.064 -6.672 1.00 89.06 80 ARG A C 1
ATOM 624 O O . ARG A 1 80 ? -9.143 -0.090 -6.122 1.00 89.06 80 ARG A O 1
ATOM 631 N N . ALA A 1 81 ? -6.908 -0.245 -6.025 1.00 92.06 81 ALA A N 1
ATOM 632 C CA . ALA A 1 81 ? -6.836 -0.651 -4.629 1.00 92.06 81 ALA A CA 1
ATOM 633 C C . ALA A 1 81 ? -5.654 -0.001 -3.906 1.00 92.06 81 ALA A C 1
ATOM 635 O O . ALA A 1 81 ? -4.618 0.278 -4.512 1.00 92.06 81 ALA A O 1
ATOM 636 N N . LEU A 1 82 ? -5.794 0.182 -2.593 1.00 93.12 82 LEU A N 1
ATOM 637 C CA . LEU A 1 82 ? -4.698 0.551 -1.703 1.00 93.12 82 LEU A CA 1
ATOM 638 C C . LEU A 1 82 ? -4.223 -0.644 -0.892 1.00 93.12 82 LEU A C 1
ATOM 640 O O . LEU A 1 82 ? -5.015 -1.386 -0.307 1.00 93.12 82 LEU A O 1
ATOM 644 N N . LEU A 1 83 ? -2.904 -0.763 -0.806 1.00 95.38 83 LEU A N 1
ATOM 645 C CA . LEU A 1 83 ? -2.235 -1.583 0.187 1.00 95.38 83 LEU A CA 1
ATOM 646 C C . LEU A 1 83 ? -1.595 -0.655 1.211 1.00 95.38 83 LEU A C 1
ATOM 648 O O . LEU A 1 83 ? -0.789 0.202 0.849 1.00 95.38 83 LEU A O 1
ATOM 652 N N . VAL A 1 84 ? -1.958 -0.823 2.480 1.00 94.75 84 VAL A N 1
ATOM 653 C CA . VAL A 1 84 ? -1.473 0.033 3.567 1.00 94.75 84 VAL A CA 1
ATOM 654 C C . VAL A 1 84 ? -0.451 -0.749 4.391 1.00 94.75 84 VAL A C 1
ATOM 656 O O . VAL A 1 84 ? -0.792 -1.778 4.975 1.00 94.75 84 VAL A O 1
ATOM 659 N N . PRO A 1 85 ? 0.817 -0.315 4.447 1.00 95.50 85 PRO A N 1
ATOM 660 C CA . PRO A 1 85 ? 1.796 -0.920 5.340 1.00 95.50 85 PRO A CA 1
ATOM 661 C C . PRO A 1 85 ? 1.431 -0.730 6.812 1.00 95.50 85 PRO A C 1
ATOM 663 O O . PRO A 1 85 ? 0.920 0.326 7.178 1.00 95.50 85 PRO A O 1
ATOM 666 N N . THR A 1 86 ? 1.774 -1.692 7.672 1.00 95.06 86 THR A N 1
ATOM 667 C CA . THR A 1 86 ? 1.525 -1.580 9.123 1.00 95.06 86 THR A CA 1
ATOM 668 C C . THR A 1 86 ? 2.099 -0.297 9.719 1.00 95.06 86 THR A C 1
ATOM 670 O O . THR A 1 86 ? 1.388 0.397 10.427 1.00 95.06 86 THR A O 1
ATOM 673 N N . PHE A 1 87 ? 3.332 0.083 9.356 1.00 92.69 87 PHE A N 1
ATOM 674 C CA . PHE A 1 87 ? 3.951 1.317 9.862 1.00 92.69 87 PHE A CA 1
ATOM 675 C C . PHE A 1 87 ? 3.171 2.576 9.455 1.00 92.69 87 PHE A C 1
ATOM 677 O O . PHE A 1 87 ? 3.091 3.533 10.217 1.00 92.69 87 PHE A O 1
ATOM 684 N N . ALA A 1 88 ? 2.597 2.584 8.247 1.00 92.00 88 ALA A N 1
ATOM 685 C CA . ALA A 1 88 ? 1.811 3.710 7.766 1.00 92.00 88 ALA A CA 1
ATOM 686 C C . ALA A 1 88 ? 0.462 3.747 8.486 1.00 92.00 88 ALA A C 1
ATOM 688 O O . ALA A 1 88 ? 0.036 4.817 8.900 1.00 92.00 88 ALA A O 1
ATOM 689 N N . ARG A 1 89 ? -0.179 2.584 8.687 1.00 93.38 89 ARG A N 1
ATOM 690 C CA . ARG A 1 89 ? -1.411 2.465 9.480 1.00 93.38 89 ARG A CA 1
ATOM 691 C C . ARG A 1 89 ? -1.211 2.978 10.906 1.00 93.38 89 ARG A C 1
ATOM 693 O O . ARG A 1 89 ? -2.033 3.760 11.366 1.00 93.38 89 ARG A O 1
ATOM 700 N N . ASP A 1 90 ? -0.116 2.589 11.556 1.00 93.62 90 ASP A N 1
ATOM 701 C CA . ASP A 1 90 ? 0.234 3.070 12.896 1.00 93.62 90 ASP A CA 1
ATOM 702 C C . ASP A 1 90 ? 0.424 4.594 12.900 1.00 93.62 90 ASP A C 1
ATOM 704 O O . ASP A 1 90 ? -0.111 5.278 13.764 1.00 93.62 90 ASP A O 1
ATOM 708 N N . GLY A 1 91 ? 1.093 5.150 11.883 1.00 91.00 91 GLY A N 1
ATOM 709 C CA . GLY A 1 91 ? 1.201 6.602 11.719 1.00 91.00 91 GLY A CA 1
ATOM 710 C C . GLY A 1 91 ? -0.155 7.293 11.523 1.00 91.00 91 GLY A C 1
ATOM 711 O O . GLY A 1 91 ? -0.406 8.339 12.114 1.00 91.00 91 GLY A O 1
ATOM 712 N N . PHE A 1 92 ? -1.066 6.714 10.736 1.00 89.88 92 PHE A N 1
ATOM 713 C CA . PHE A 1 92 ? -2.409 7.278 10.564 1.00 89.88 92 PHE A CA 1
ATOM 714 C C . PHE A 1 92 ? -3.221 7.285 11.859 1.00 89.88 92 PHE A C 1
ATOM 716 O O . PHE A 1 92 ? -3.978 8.228 12.101 1.00 89.88 92 PHE A O 1
ATOM 723 N N . TYR A 1 93 ? -3.027 6.276 12.701 1.00 90.62 93 TYR A N 1
ATOM 724 C CA . TYR A 1 93 ? -3.595 6.252 14.037 1.00 90.62 93 TYR A CA 1
ATOM 725 C C . TYR A 1 93 ? -2.999 7.358 14.911 1.00 90.62 93 TYR A C 1
ATOM 727 O O . TYR A 1 93 ? -3.736 8.190 15.428 1.00 90.62 93 TYR A O 1
ATOM 735 N N . ASP A 1 94 ? -1.671 7.421 15.001 1.00 90.00 94 ASP A N 1
ATOM 736 C CA . ASP A 1 94 ? -0.972 8.340 15.903 1.00 90.00 94 ASP A CA 1
ATOM 737 C C . ASP A 1 94 ? -1.242 9.819 15.586 1.00 90.00 94 ASP A C 1
ATOM 739 O O . ASP A 1 94 ? -1.362 10.636 16.497 1.00 90.00 94 ASP A O 1
ATOM 743 N N . PHE A 1 95 ? -1.341 10.177 14.302 1.00 86.50 95 PHE A N 1
ATOM 744 C CA . PHE A 1 95 ? -1.468 11.576 13.878 1.00 86.50 95 PHE A CA 1
ATOM 745 C C . PHE A 1 95 ? -2.896 12.006 13.542 1.00 86.50 95 PHE A C 1
ATOM 747 O O . PHE A 1 95 ? -3.202 13.195 13.626 1.00 86.50 95 PHE A O 1
ATOM 754 N N . TYR A 1 96 ? -3.765 11.071 13.146 1.00 84.00 96 TYR A N 1
ATOM 755 C CA . TYR A 1 96 ? -5.104 11.399 12.636 1.00 84.00 96 TYR A CA 1
ATOM 756 C C . TYR A 1 96 ? -6.227 10.606 13.306 1.00 84.00 96 TYR A C 1
ATOM 758 O O . TYR A 1 96 ? -7.390 10.793 12.947 1.00 84.00 96 TYR A O 1
ATOM 766 N N . ASN A 1 97 ? -5.898 9.739 14.269 1.00 86.75 97 ASN A N 1
ATOM 767 C CA . ASN A 1 97 ? -6.829 8.837 14.942 1.00 86.75 97 ASN A CA 1
ATOM 768 C C . ASN A 1 97 ? -7.615 7.940 13.965 1.00 86.75 97 ASN A C 1
ATOM 770 O O . ASN A 1 97 ? -8.754 7.576 14.235 1.00 86.75 97 ASN A O 1
ATOM 774 N N . ILE A 1 98 ? -7.032 7.603 12.806 1.00 87.88 98 ILE A N 1
ATOM 775 C CA . ILE A 1 98 ? -7.662 6.745 11.792 1.00 87.88 98 ILE A CA 1
ATOM 776 C C . ILE A 1 98 ? -7.030 5.362 11.836 1.00 87.88 98 ILE A C 1
ATOM 778 O O . ILE A 1 98 ? -5.822 5.214 11.653 1.00 87.88 98 ILE A O 1
ATOM 782 N N . TRP A 1 99 ? -7.863 4.333 11.953 1.00 91.56 99 TRP A N 1
ATOM 783 C CA . TRP A 1 99 ? -7.453 2.953 11.762 1.00 91.56 99 TRP A CA 1
ATOM 784 C C . TRP A 1 99 ? -7.973 2.397 10.442 1.00 91.56 99 TRP A C 1
ATOM 786 O O . TRP A 1 99 ? -9.174 2.181 10.260 1.00 91.56 99 TRP A O 1
ATOM 796 N N . PHE A 1 100 ? -7.053 2.143 9.512 1.00 91.75 100 PHE A N 1
ATOM 797 C CA . PHE A 1 100 ? -7.407 1.554 8.227 1.00 91.75 100 PHE A CA 1
ATOM 798 C C . PHE A 1 100 ? -7.686 0.055 8.337 1.00 91.75 100 PHE A C 1
ATOM 800 O O . PHE A 1 100 ? -6.847 -0.714 8.819 1.00 91.75 100 PHE A O 1
ATOM 807 N N . LEU A 1 101 ? -8.841 -0.351 7.816 1.00 93.88 101 LEU A N 1
ATOM 808 C CA . LEU A 1 101 ? -9.227 -1.743 7.619 1.00 93.88 101 LEU A CA 1
ATOM 809 C C . LEU A 1 101 ? -9.396 -2.046 6.130 1.00 93.88 101 LEU A C 1
ATOM 811 O O . LEU A 1 101 ? -9.790 -1.165 5.369 1.00 93.88 101 LEU A O 1
ATOM 815 N N . PRO A 1 102 ? -9.155 -3.291 5.697 1.00 95.00 102 PRO A N 1
ATOM 816 C CA . PRO A 1 102 ? -9.600 -3.735 4.388 1.00 95.00 102 PRO A CA 1
ATOM 817 C C . PRO A 1 102 ? -11.120 -3.604 4.234 1.00 95.00 102 PRO A C 1
ATOM 819 O O . PRO A 1 102 ? -11.867 -3.799 5.194 1.00 95.00 102 PRO A O 1
ATOM 822 N N . GLU A 1 103 ? -11.588 -3.324 3.023 1.00 91.56 103 GLU A N 1
ATOM 823 C CA . GLU A 1 103 ? -13.012 -3.336 2.688 1.00 91.56 103 GLU A CA 1
ATOM 824 C C . GLU A 1 103 ? -13.648 -4.698 3.025 1.00 91.56 103 GLU A C 1
ATOM 826 O O . GLU A 1 103 ? -13.098 -5.754 2.707 1.00 91.56 103 GLU A O 1
ATOM 831 N N . GLY A 1 104 ? -14.788 -4.671 3.726 1.00 89.00 104 GLY A N 1
ATOM 832 C CA . GLY A 1 104 ? -15.455 -5.871 4.250 1.00 89.00 104 GLY A CA 1
ATOM 833 C C . GLY A 1 104 ? -14.743 -6.549 5.431 1.00 89.00 104 GLY A C 1
ATOM 834 O O . GLY A 1 104 ? -15.204 -7.586 5.902 1.00 89.00 104 GLY A O 1
ATOM 835 N N . GLY A 1 105 ? -13.628 -5.990 5.911 1.00 89.44 105 GLY A N 1
ATOM 836 C CA . GLY A 1 105 ? -12.866 -6.509 7.042 1.00 89.44 105 GLY A CA 1
ATOM 837 C C . GLY A 1 105 ? -13.434 -6.110 8.405 1.00 89.44 105 GLY A C 1
ATOM 838 O O . GLY A 1 105 ? -14.204 -5.161 8.545 1.00 89.44 105 GLY A O 1
ATOM 839 N N . THR A 1 106 ? -12.996 -6.828 9.436 1.00 91.75 106 THR A N 1
ATOM 840 C CA . THR A 1 106 ? -13.285 -6.533 10.845 1.00 91.75 106 THR A CA 1
ATOM 841 C C . THR A 1 106 ? -12.000 -6.206 11.595 1.00 91.75 106 THR A C 1
ATOM 843 O O . THR A 1 106 ? -10.911 -6.579 11.165 1.00 91.75 106 THR A O 1
ATOM 846 N N . VAL A 1 107 ? -12.115 -5.539 12.744 1.00 90.88 107 VAL A N 1
ATOM 847 C CA . VAL A 1 107 ? -10.958 -5.244 13.602 1.00 90.88 107 VAL A CA 1
ATOM 848 C C . VAL A 1 107 ? -10.295 -6.544 14.065 1.00 90.88 107 VAL A C 1
ATOM 850 O O . VAL A 1 107 ? -10.926 -7.367 14.727 1.00 90.88 107 VAL A O 1
ATOM 853 N N . VAL A 1 108 ? -9.009 -6.699 13.748 1.00 92.69 108 VAL A N 1
ATOM 854 C CA . VAL A 1 108 ? -8.167 -7.820 14.187 1.00 92.69 108 VAL A CA 1
ATOM 855 C C . VAL A 1 108 ? -7.301 -7.347 15.351 1.00 92.69 108 VAL A C 1
ATOM 857 O O . VAL A 1 108 ? -6.336 -6.607 15.149 1.00 92.69 108 VAL A O 1
ATOM 860 N N . LYS A 1 109 ? -7.660 -7.741 16.579 1.00 90.56 109 LYS A N 1
ATOM 861 C CA . LYS A 1 109 ? -7.035 -7.238 17.818 1.00 90.56 109 LYS A CA 1
ATOM 862 C C . LYS A 1 109 ? -5.539 -7.528 17.880 1.00 90.56 109 LYS A C 1
ATOM 864 O O . LYS A 1 109 ? -4.775 -6.717 18.386 1.00 90.56 109 LYS A O 1
ATOM 869 N N . GLU A 1 110 ? -5.124 -8.658 17.327 1.00 92.81 110 GLU A N 1
ATOM 870 C CA . GLU A 1 110 ? -3.745 -9.146 17.320 1.00 92.81 110 GLU A CA 1
ATOM 871 C C . GLU A 1 110 ? -2.823 -8.274 16.458 1.00 92.81 110 GLU A C 1
ATOM 873 O O . GLU A 1 110 ? -1.610 -8.259 16.662 1.00 92.81 110 GLU A O 1
ATOM 878 N N . ASN A 1 111 ? -3.397 -7.534 15.505 1.00 91.94 111 ASN A N 1
ATOM 879 C CA . ASN A 1 111 ? -2.673 -6.634 14.616 1.00 91.94 111 ASN A CA 1
ATOM 880 C C . ASN A 1 111 ? -2.820 -5.157 15.018 1.00 91.94 111 ASN A C 1
ATOM 882 O O . ASN A 1 111 ? -2.293 -4.285 14.318 1.00 91.94 111 ASN A O 1
ATOM 886 N N . LEU A 1 112 ? -3.552 -4.861 16.099 1.00 91.25 112 LEU A N 1
ATOM 887 C CA . LEU A 1 112 ? -3.648 -3.509 16.639 1.00 91.25 112 LEU A CA 1
ATOM 888 C C . LEU A 1 112 ? -2.324 -3.094 17.281 1.00 91.25 112 LEU A C 1
ATOM 890 O O . LEU A 1 112 ? -1.640 -3.886 17.936 1.00 91.25 112 LEU A O 1
ATOM 894 N N . LYS A 1 113 ? -2.000 -1.809 17.141 1.00 91.44 113 LYS A N 1
ATOM 895 C CA . LYS A 1 113 ? -0.995 -1.158 17.981 1.00 91.44 113 LYS A CA 1
ATOM 896 C C . LYS A 1 113 ? -1.465 -1.209 19.444 1.00 91.44 113 LYS A C 1
ATOM 898 O O . LYS A 1 113 ? -2.668 -1.234 19.699 1.00 91.44 113 LYS A O 1
ATOM 903 N N . LYS A 1 114 ? -0.550 -1.229 20.418 1.00 91.25 114 LYS A N 1
ATOM 904 C CA . LYS A 1 114 ? -0.909 -1.371 21.846 1.00 91.25 114 LYS A CA 1
ATOM 905 C C . LYS A 1 114 ? -1.860 -0.270 22.318 1.00 91.25 114 LYS A C 1
ATOM 907 O O . LYS A 1 114 ? -2.802 -0.547 23.050 1.00 91.25 114 LYS A O 1
ATOM 912 N N . GLU A 1 115 ? -1.619 0.950 21.865 1.00 90.62 115 GLU A N 1
ATOM 913 C CA . GLU A 1 115 ? -2.422 2.133 22.156 1.00 90.62 115 GLU A CA 1
ATOM 914 C C . GLU A 1 115 ? -3.796 2.022 21.480 1.00 90.62 115 GLU A C 1
ATOM 916 O O . GLU A 1 115 ? -4.819 2.126 22.147 1.00 90.62 115 GLU A O 1
ATOM 921 N N . ALA A 1 116 ? -3.835 1.649 20.197 1.00 88.56 116 ALA A N 1
ATOM 922 C CA . ALA A 1 116 ? -5.085 1.387 19.476 1.00 88.56 116 ALA A CA 1
ATOM 923 C C . ALA A 1 116 ? -5.931 0.274 20.124 1.00 88.56 116 ALA A C 1
ATOM 925 O O . ALA A 1 116 ? -7.159 0.330 20.114 1.00 88.56 116 ALA A O 1
ATOM 926 N N . LEU A 1 117 ? -5.288 -0.741 20.710 1.00 90.81 117 LEU A N 1
ATOM 927 C CA . LEU A 1 117 ? -5.969 -1.797 21.458 1.00 90.81 117 LEU A CA 1
ATOM 928 C C . LEU A 1 117 ? -6.584 -1.273 22.765 1.00 90.81 117 LEU A C 1
ATOM 930 O O . LEU A 1 117 ? -7.674 -1.714 23.134 1.00 90.81 117 LEU A O 1
ATOM 934 N N . ALA A 1 118 ? -5.911 -0.351 23.456 1.00 91.19 118 ALA A N 1
ATOM 935 C CA . ALA A 1 118 ? -6.453 0.300 24.648 1.00 91.19 118 ALA A CA 1
ATOM 936 C C . ALA A 1 118 ? -7.668 1.178 24.300 1.00 91.19 118 ALA A C 1
ATOM 938 O O . ALA A 1 118 ? -8.677 1.147 25.005 1.00 91.19 118 ALA A O 1
ATOM 939 N N . ASP A 1 119 ? -7.614 1.849 23.149 1.00 89.06 119 ASP A N 1
ATOM 940 C CA . ASP A 1 119 ? -8.634 2.785 22.671 1.00 89.06 119 ASP A CA 1
ATOM 941 C C . ASP A 1 119 ? -9.684 2.127 21.758 1.00 89.06 119 ASP A C 1
ATOM 943 O O . ASP A 1 119 ? -10.395 2.798 21.007 1.00 89.06 119 ASP A O 1
ATOM 947 N N . ILE A 1 120 ? -9.836 0.799 21.830 1.00 87.12 120 ILE A N 1
ATOM 948 C CA . ILE A 1 120 ? -10.634 0.022 20.867 1.00 87.12 120 ILE A CA 1
ATOM 949 C C . ILE A 1 120 ? -12.089 0.495 20.721 1.00 87.12 120 ILE A C 1
ATOM 951 O O . ILE A 1 120 ? -12.690 0.338 19.661 1.00 87.12 120 ILE A O 1
ATOM 955 N N . LYS A 1 121 ? -12.669 1.076 21.779 1.00 86.06 121 LYS A N 1
ATOM 956 C CA . LYS A 1 121 ? -14.053 1.583 21.789 1.00 86.06 121 LYS A CA 1
ATOM 957 C C . LYS A 1 121 ? -14.216 2.927 21.076 1.00 86.06 121 LYS A C 1
ATOM 959 O O . LYS A 1 121 ? -15.330 3.264 20.693 1.00 86.06 121 LYS A O 1
ATOM 964 N N . SER A 1 122 ? -13.135 3.686 20.934 1.00 83.75 122 SER A N 1
ATOM 965 C CA . SER A 1 122 ? -13.101 5.023 20.332 1.00 83.75 122 SER A CA 1
ATOM 966 C C . SER A 1 122 ? -12.330 5.060 19.011 1.00 83.75 122 SER A C 1
ATOM 968 O O . SER A 1 122 ? -12.133 6.139 18.454 1.00 83.75 122 SER A O 1
ATOM 970 N N . LEU A 1 123 ? -11.897 3.901 18.503 1.00 84.00 123 LEU A N 1
ATOM 971 C CA . LEU A 1 123 ? -11.209 3.786 17.220 1.00 84.00 123 LEU A CA 1
ATOM 972 C C . LEU A 1 123 ? -12.087 4.314 16.086 1.00 84.00 123 LEU A C 1
ATOM 974 O O . LEU A 1 123 ? -13.156 3.765 15.806 1.00 84.00 123 LEU A O 1
ATOM 978 N N . VAL A 1 124 ? -11.596 5.327 15.372 1.00 87.38 124 VAL A N 1
ATOM 979 C CA . VAL A 1 124 ? -12.221 5.746 14.119 1.00 87.38 124 VAL A CA 1
ATOM 980 C C . VAL A 1 124 ? -11.713 4.842 13.011 1.00 87.38 124 VAL A C 1
ATOM 982 O O . VAL A 1 124 ? -10.546 4.874 12.624 1.00 87.38 124 VAL A O 1
ATOM 985 N N . ILE A 1 125 ? -12.603 3.997 12.511 1.00 88.44 125 ILE A N 1
ATOM 986 C CA . ILE A 1 125 ? -12.292 3.019 11.476 1.00 88.44 125 ILE A CA 1
ATOM 987 C C . ILE A 1 125 ? -12.555 3.633 10.104 1.00 88.44 125 ILE A C 1
ATOM 989 O O . ILE A 1 125 ? -13.584 4.270 9.890 1.00 88.44 125 ILE A O 1
ATOM 993 N N . SER A 1 126 ? -11.660 3.378 9.151 1.00 88.38 126 SER A N 1
ATOM 994 C CA . SER A 1 126 ? -11.907 3.681 7.743 1.00 88.38 126 SER A CA 1
ATOM 995 C C . SER A 1 126 ? -11.499 2.524 6.839 1.00 88.38 126 SER A C 1
ATOM 997 O O . SER A 1 126 ? -10.452 1.910 7.026 1.00 88.38 126 SER A O 1
ATOM 999 N N . THR A 1 127 ? -12.306 2.246 5.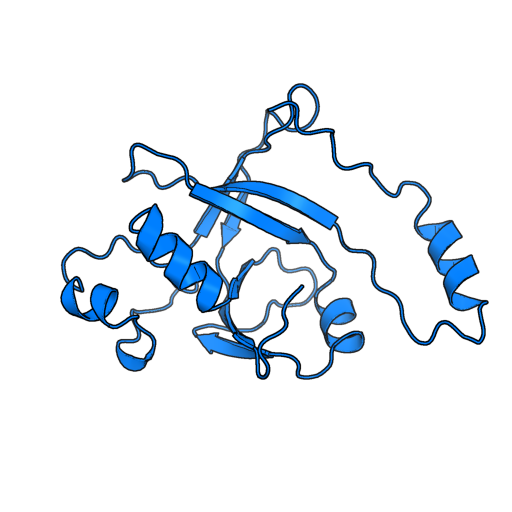819 1.00 89.38 127 THR A N 1
ATOM 1000 C CA . THR A 1 127 ? -12.016 1.241 4.782 1.00 89.38 127 THR A CA 1
ATOM 1001 C C . THR A 1 127 ? -11.565 1.854 3.461 1.00 89.38 127 THR A C 1
ATOM 1003 O O . THR A 1 127 ? -11.335 1.150 2.479 1.00 89.38 127 THR A O 1
ATOM 1006 N N . SER A 1 128 ? -11.434 3.180 3.406 1.00 85.75 128 SER A N 1
ATOM 1007 C CA . SER A 1 128 ? -11.058 3.892 2.189 1.00 85.75 128 SER A CA 1
ATOM 1008 C C . SER A 1 128 ? -10.291 5.166 2.504 1.00 85.75 128 SER A C 1
ATOM 1010 O O . SER A 1 128 ? -10.496 5.787 3.544 1.00 85.75 128 SER A O 1
ATOM 1012 N N . ALA A 1 129 ? -9.434 5.586 1.585 1.00 83.38 129 ALA A N 1
ATOM 1013 C CA . ALA A 1 129 ? -8.818 6.901 1.637 1.00 83.38 129 ALA A CA 1
ATOM 1014 C C . ALA A 1 129 ? -9.324 7.725 0.452 1.00 83.38 129 ALA A C 1
ATOM 1016 O O . ALA A 1 129 ? -9.263 7.282 -0.698 1.00 83.38 129 ALA A O 1
ATOM 1017 N N . VAL A 1 130 ? -9.856 8.911 0.742 1.00 78.75 130 VAL A N 1
ATOM 1018 C CA . VAL A 1 130 ? -10.193 9.905 -0.278 1.00 78.75 130 VAL A CA 1
ATOM 1019 C C . VAL A 1 130 ? -8.933 10.692 -0.561 1.00 78.75 130 VAL A C 1
ATOM 1021 O O . VAL A 1 130 ? -8.406 11.315 0.352 1.00 78.75 130 VAL A O 1
ATOM 1024 N N . MET A 1 131 ? -8.451 10.618 -1.798 1.00 75.31 131 MET A N 1
ATOM 1025 C CA . MET A 1 131 ? -7.232 11.285 -2.227 1.00 75.31 131 MET A CA 1
ATOM 1026 C C . MET A 1 131 ? -7.584 12.599 -2.908 1.00 75.31 131 MET A C 1
ATOM 1028 O O . MET A 1 131 ? -8.171 12.585 -3.992 1.00 75.31 131 MET A O 1
ATOM 1032 N N . MET A 1 132 ? -7.172 13.709 -2.299 1.00 71.19 132 MET A N 1
ATOM 1033 C CA . MET A 1 132 ? -7.210 15.023 -2.942 1.00 71.19 132 MET A CA 1
ATOM 1034 C C . MET A 1 132 ? -5.825 15.394 -3.463 1.00 71.19 132 MET A C 1
ATOM 1036 O O . MET A 1 132 ? -4.808 15.175 -2.793 1.00 71.19 132 MET A O 1
ATOM 1040 N N . GLY A 1 133 ? -5.776 15.961 -4.665 1.00 63.16 133 GLY A N 1
ATOM 1041 C CA . GLY A 1 133 ? -4.539 16.459 -5.246 1.00 63.16 133 GLY A CA 1
ATOM 1042 C C . GLY A 1 133 ? -4.061 17.742 -4.565 1.00 63.16 133 GLY A C 1
ATOM 1043 O O . GLY A 1 133 ? -4.846 18.643 -4.299 1.00 63.16 133 GLY A O 1
ATOM 1044 N N . MET A 1 134 ? -2.752 17.847 -4.319 1.00 58.81 134 MET A N 1
ATOM 1045 C CA . MET A 1 134 ? -2.139 19.016 -3.668 1.00 58.81 134 MET A CA 1
ATOM 1046 C C . MET A 1 134 ? -1.573 20.067 -4.647 1.00 58.81 134 MET A C 1
ATOM 1048 O O . MET A 1 134 ? -0.831 20.951 -4.221 1.00 58.81 134 MET A O 1
ATOM 1052 N N . THR A 1 135 ? -1.858 19.983 -5.955 1.00 54.34 135 THR A N 1
ATOM 1053 C CA . THR A 1 135 ? -1.261 20.887 -6.964 1.00 54.34 135 THR A CA 1
ATOM 1054 C C . THR A 1 135 ? -2.221 21.994 -7.392 1.00 54.34 135 THR A C 1
ATOM 1056 O O . THR A 1 135 ? -3.407 21.761 -7.609 1.00 54.34 135 THR A O 1
ATOM 1059 N N . SER A 1 136 ? -1.691 23.204 -7.569 1.00 49.12 136 SER A N 1
ATOM 1060 C CA . SER A 1 136 ? -2.450 24.435 -7.821 1.00 49.12 136 SER A CA 1
ATOM 1061 C C . SER A 1 136 ? -2.964 24.620 -9.258 1.00 49.12 136 SER A C 1
ATOM 1063 O O . SER A 1 136 ? -3.392 25.720 -9.593 1.00 49.12 136 SER A O 1
ATOM 1065 N N . GLY A 1 137 ? -2.931 23.601 -10.129 1.00 49.44 137 GLY A N 1
ATOM 1066 C CA . GLY A 1 137 ? -3.316 23.822 -11.534 1.00 49.44 137 GLY A CA 1
ATOM 1067 C C . GLY A 1 137 ? -3.698 22.626 -12.406 1.00 49.44 137 GLY A C 1
ATOM 1068 O O . GLY A 1 137 ? -4.159 22.852 -13.517 1.00 49.44 137 GLY A O 1
ATOM 1069 N N . ILE A 1 138 ? -3.523 21.372 -11.966 1.00 45.94 138 ILE A N 1
ATOM 1070 C CA . ILE A 1 138 ? -3.869 20.189 -12.796 1.00 45.94 138 ILE A CA 1
ATOM 1071 C C . ILE A 1 138 ? -4.687 19.136 -12.023 1.00 45.94 138 ILE A C 1
ATOM 1073 O O . ILE A 1 138 ? -5.347 18.304 -12.636 1.00 45.94 138 ILE A O 1
ATOM 1077 N N . ASN A 1 139 ? -4.705 19.176 -10.687 1.00 45.12 139 ASN A N 1
ATOM 1078 C CA . ASN A 1 139 ? -5.248 18.090 -9.860 1.00 45.12 139 ASN A CA 1
ATOM 1079 C C . ASN A 1 139 ? -6.300 18.555 -8.832 1.00 45.12 139 ASN A C 1
ATOM 1081 O O . ASN A 1 139 ? -6.401 17.991 -7.747 1.00 45.12 139 ASN A O 1
ATOM 1085 N N . THR A 1 140 ? -7.083 19.585 -9.164 1.00 43.66 140 THR A N 1
ATOM 1086 C CA . THR A 1 140 ? -8.018 20.242 -8.231 1.00 43.66 140 THR A CA 1
ATOM 1087 C C . THR A 1 140 ? -9.458 19.718 -8.250 1.00 43.66 140 THR A C 1
ATOM 1089 O O . THR A 1 140 ? -10.288 20.304 -7.566 1.00 43.66 140 THR A O 1
ATOM 1092 N N . THR A 1 141 ? -9.807 18.677 -9.019 1.00 48.66 141 THR A N 1
ATOM 1093 C CA . THR A 1 141 ? -11.244 18.450 -9.316 1.00 48.66 141 THR A CA 1
ATOM 1094 C C . THR A 1 141 ? -11.759 17.019 -9.190 1.00 48.66 141 THR A C 1
ATOM 1096 O O . THR A 1 141 ? -12.933 16.806 -9.445 1.00 48.66 141 THR A O 1
ATOM 1099 N N . ASN A 1 142 ? -10.968 16.031 -8.767 1.00 53.12 142 ASN A N 1
ATOM 1100 C CA . ASN A 1 142 ? -11.527 14.700 -8.512 1.00 53.12 142 ASN A CA 1
ATOM 1101 C C . ASN A 1 142 ? -10.992 14.131 -7.203 1.00 53.12 142 ASN A C 1
ATOM 1103 O O . ASN A 1 142 ? -9.885 13.595 -7.159 1.00 53.12 142 ASN A O 1
ATOM 1107 N N . ASP A 1 143 ? -11.811 14.222 -6.162 1.00 67.38 143 ASP A N 1
ATOM 1108 C CA . ASP A 1 143 ? -11.660 13.430 -4.949 1.00 67.38 143 ASP A CA 1
ATOM 1109 C C . ASP A 1 143 ? -11.852 11.965 -5.328 1.00 67.38 143 ASP A C 1
ATOM 1111 O O . ASP A 1 143 ? -12.967 11.491 -5.557 1.00 67.38 143 ASP A O 1
ATOM 1115 N N . ILE A 1 144 ? -10.750 11.231 -5.463 1.00 76.50 144 ILE A N 1
ATOM 1116 C CA . ILE A 1 144 ? -10.827 9.814 -5.808 1.00 76.50 144 ILE A CA 1
ATOM 1117 C C . ILE A 1 144 ? -10.776 9.024 -4.511 1.00 76.50 144 ILE A C 1
ATOM 1119 O O . ILE A 1 144 ? -9.756 8.988 -3.821 1.00 76.50 144 ILE A O 1
ATOM 1123 N N . ARG A 1 145 ? -11.883 8.352 -4.195 1.00 81.56 145 ARG A N 1
ATOM 1124 C CA . ARG A 1 145 ? -11.936 7.366 -3.119 1.00 81.56 145 ARG A CA 1
ATOM 1125 C C . ARG A 1 145 ? -11.266 6.078 -3.586 1.00 81.56 145 ARG A C 1
ATOM 1127 O O . ARG A 1 145 ? -11.644 5.503 -4.607 1.00 81.56 145 ARG A O 1
ATOM 1134 N N . PHE A 1 146 ? -10.270 5.631 -2.835 1.00 86.56 146 PHE A N 1
ATOM 1135 C CA . PHE A 1 146 ? -9.613 4.352 -3.053 1.00 86.56 146 PHE A CA 1
ATOM 1136 C C . PHE A 1 146 ? -9.953 3.393 -1.908 1.00 86.56 146 PHE A C 1
ATOM 1138 O O . PHE A 1 146 ? -9.720 3.745 -0.746 1.00 86.56 146 PHE A O 1
ATOM 1145 N N . PRO A 1 147 ? -10.462 2.185 -2.205 1.00 91.44 147 PRO A N 1
ATOM 1146 C CA . PRO A 1 147 ? -10.693 1.178 -1.182 1.00 91.44 147 PRO A CA 1
ATOM 1147 C C . PRO A 1 147 ? -9.356 0.640 -0.667 1.00 91.44 147 PRO A C 1
ATOM 1149 O O . PRO A 1 147 ? -8.420 0.384 -1.435 1.00 91.44 147 PRO A O 1
ATOM 1152 N N . VAL A 1 148 ? -9.263 0.450 0.645 1.00 93.50 148 VAL A N 1
ATOM 1153 C CA . VAL A 1 148 ? -8.170 -0.305 1.255 1.00 93.50 148 VAL A CA 1
ATOM 1154 C C . VAL A 1 148 ? -8.454 -1.777 1.002 1.00 93.50 148 VAL A C 1
ATOM 1156 O O . VAL A 1 148 ? -9.443 -2.322 1.474 1.00 93.50 148 VAL A O 1
ATOM 1159 N N . LYS A 1 149 ? -7.595 -2.434 0.227 1.00 96.25 149 LYS A N 1
ATOM 1160 C CA . LYS A 1 149 ? -7.768 -3.847 -0.137 1.00 96.25 149 LYS A CA 1
ATOM 1161 C C . LYS A 1 149 ? -7.038 -4.786 0.810 1.00 96.25 149 LYS A C 1
ATOM 1163 O O . LYS A 1 149 ? -7.478 -5.913 1.040 1.00 96.25 149 LYS A O 1
ATOM 1168 N N . GLY A 1 150 ? -5.928 -4.315 1.369 1.00 96.38 150 GLY A N 1
ATOM 1169 C CA . GLY A 1 150 ? -5.133 -5.116 2.276 1.00 96.38 150 GLY A CA 1
ATOM 1170 C C . GLY A 1 150 ? -4.184 -4.298 3.133 1.00 96.38 150 GLY A C 1
ATOM 1171 O O . GLY A 1 150 ? -3.688 -3.242 2.733 1.00 96.38 150 GLY A O 1
ATOM 1172 N N . ILE A 1 151 ? -3.908 -4.836 4.313 1.00 97.25 151 ILE A N 1
ATOM 1173 C CA . ILE A 1 151 ? -2.854 -4.356 5.199 1.00 97.25 151 ILE A CA 1
ATOM 1174 C C . ILE A 1 151 ? -1.643 -5.245 4.988 1.00 97.25 151 ILE A C 1
ATOM 1176 O O . ILE A 1 151 ? -1.759 -6.473 5.007 1.00 97.25 151 ILE A O 1
ATOM 1180 N N . ILE A 1 152 ? -0.481 -4.639 4.763 1.00 96.62 152 ILE A N 1
ATOM 1181 C CA . ILE A 1 152 ? 0.738 -5.372 4.429 1.00 96.62 152 ILE A CA 1
ATOM 1182 C C . ILE A 1 152 ? 1.794 -5.238 5.513 1.00 96.62 152 ILE A C 1
ATOM 1184 O O . ILE A 1 152 ? 1.966 -4.186 6.127 1.00 96.62 152 ILE A O 1
ATOM 1188 N N . LYS A 1 153 ? 2.564 -6.308 5.690 1.00 95.19 153 LYS A N 1
ATOM 1189 C CA . LYS A 1 153 ? 3.756 -6.328 6.531 1.00 95.19 153 LYS A CA 1
ATOM 1190 C C . LYS A 1 153 ? 4.959 -6.692 5.676 1.00 95.19 153 LYS A C 1
ATOM 1192 O O . LYS A 1 153 ? 4.996 -7.769 5.075 1.00 95.19 153 LYS A O 1
ATOM 1197 N N . TYR A 1 154 ? 5.932 -5.789 5.622 1.00 92.50 154 TYR A N 1
ATOM 1198 C CA . TYR A 1 154 ? 7.222 -6.060 4.999 1.00 92.50 154 TYR A CA 1
ATOM 1199 C C . TYR A 1 154 ? 8.002 -7.090 5.822 1.00 92.50 154 TYR A C 1
ATOM 1201 O O . TYR A 1 154 ? 7.928 -7.097 7.051 1.00 92.50 154 TYR A O 1
ATOM 1209 N N . TYR A 1 155 ? 8.749 -7.966 5.148 1.00 85.19 155 TYR A N 1
ATOM 1210 C CA . TYR A 1 155 ? 9.570 -8.980 5.823 1.00 85.19 155 TYR A CA 1
ATOM 1211 C C . TYR A 1 155 ? 10.892 -8.421 6.366 1.00 85.19 155 TYR A C 1
ATOM 1213 O O . TYR A 1 155 ? 11.486 -9.012 7.265 1.00 85.19 155 TYR A O 1
ATOM 1221 N N . ARG A 1 156 ? 11.363 -7.290 5.830 1.00 64.25 156 ARG A N 1
ATOM 1222 C CA . ARG A 1 156 ? 12.560 -6.573 6.288 1.00 64.25 156 ARG A CA 1
ATOM 1223 C C . ARG A 1 156 ? 12.248 -5.087 6.426 1.00 64.25 156 ARG A C 1
ATOM 1225 O O . ARG A 1 156 ? 11.505 -4.548 5.608 1.00 64.25 156 ARG A O 1
ATOM 1232 N N . ASN A 1 157 ? 12.846 -4.439 7.426 1.00 47.31 157 ASN A N 1
ATOM 1233 C CA . ASN A 1 157 ? 12.875 -2.982 7.537 1.00 47.31 157 ASN A CA 1
ATOM 1234 C C . ASN A 1 157 ? 13.628 -2.427 6.321 1.00 47.31 157 ASN A C 1
ATOM 1236 O O . ASN A 1 157 ? 14.856 -2.418 6.306 1.00 47.31 157 ASN A O 1
ATOM 1240 N N . PHE A 1 158 ? 12.908 -2.018 5.279 1.00 48.94 158 PHE A N 1
ATOM 1241 C CA . PHE A 1 158 ? 13.484 -1.182 4.235 1.00 48.94 158 PHE A CA 1
ATOM 1242 C C . PHE A 1 158 ? 13.416 0.265 4.721 1.00 48.94 158 PHE A C 1
ATOM 1244 O O . PHE A 1 158 ? 12.341 0.858 4.776 1.00 48.94 158 PHE A O 1
ATOM 1251 N N . LEU A 1 159 ? 14.574 0.796 5.112 1.00 35.28 159 LEU A N 1
ATOM 1252 C CA . LEU A 1 159 ? 14.834 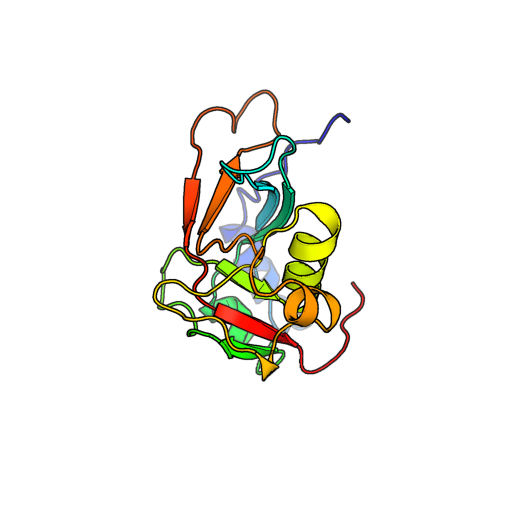2.230 5.065 1.00 35.28 159 LEU A CA 1
ATOM 1253 C C . LEU A 1 159 ? 14.918 2.606 3.579 1.00 35.28 159 LEU A C 1
ATOM 1255 O O . LEU A 1 159 ? 15.689 1.991 2.838 1.00 35.28 159 LEU A O 1
ATOM 1259 N N . PHE A 1 160 ? 14.075 3.544 3.154 1.00 39.56 160 PHE A N 1
ATOM 1260 C CA . PHE A 1 160 ? 14.329 4.339 1.956 1.00 39.56 160 PHE A CA 1
ATOM 1261 C C . PHE A 1 160 ? 15.266 5.487 2.318 1.00 39.56 160 PHE A C 1
ATOM 1263 O O . PHE A 1 160 ? 15.141 5.987 3.460 1.00 39.56 160 PHE A O 1
#

Radius of gyration: 17.51 Å; chains: 1; bounding box: 39×37×50 Å

Sequence (160 aa):
MMGASIEPITAYKRIKEILAAQPYVRRFLPVGKNLAMVLNESSAAPGYAYLLGVDFAGYRKMFPDNFRVIEGTYPAPNERALLVPTFARDGFYDFYNIWFLPEGGTVVKENLKKEALADIKSLVISTSAVMMGMTSGINTTNDIRFPVKGIIKYYRNFLF

Secondary structure (DSSP, 8-state):
---PPPPP-TTHHHHHHHHHT-TT-------EEEEEEEE-TT-SS-EEEEEEE--HHHHHHHSTTSEEEEEE-PPPTT---EEEEHHHHHHHHHHH-EEE--TT----GGGS-HHHHHTTTT-EEESEEEEEE--TTTSSS--EEEEEEEEEEESS----

pLDDT: mean 82.97, std 15.43, range [35.28, 97.25]

Foldseek 3Di:
DQDDPDDDPPVVVVVVVVLVPDPPNPADWDWDWAWWWFDDPPFPDTDIDIDIDGQVVSVCVVPPQQKDFPAADDDDGPDQADEAELVNQVVCCVPPLEHEHAVVDDDDLVSDDPVCNVCVVVRHYDQWTFTAHPHDPDGHPDRDIHGHRTYMYGPDPDDD